Protein AF-A0A957P120-F1 (afdb_monomer_lite)

pLDDT: mean 95.62, std 5.07, range [57.16, 98.5]

Sequence (124 aa):
QHVLFMGVEDGFLQSTPDLRKRVTREIRRIQPQLIITSSPDRYFGGNGYINHPDHRNAGIVTLESIFPATDNMMFFPELLDEGYLPHKIKQLYIMGDAQVDLKIDITEVFEQKIEAIICHKTQV

Secondary structure (DSSP, 8-state):
-------PPTT-----HHHHHHHHHHHHHH--SEEEEE-TT--EETTTEEPPHHHHHHHHHHHHHIIIIIT-TTSSTHHHHTT------SEEEEET-SS-------GGGHHHHHHHHHT-TTT-

Structure (mmCIF, N/CA/C/O backbone):
data_AF-A0A957P120-F1
#
_entry.id   AF-A0A957P120-F1
#
loop_
_atom_site.group_PDB
_atom_site.id
_atom_site.type_symbol
_atom_site.label_atom_id
_atom_site.label_alt_id
_atom_site.label_comp_id
_atom_site.label_asym_id
_atom_site.label_entity_id
_atom_site.label_seq_id
_atom_site.pdbx_PDB_ins_code
_atom_site.Cartn_x
_atom_site.Cartn_y
_atom_site.Cartn_z
_atom_site.occupancy
_atom_site.B_iso_or_equiv
_atom_site.auth_seq_id
_atom_site.auth_comp_id
_atom_site.auth_asym_id
_atom_site.auth_atom_id
_atom_site.pdbx_PDB_model_num
ATOM 1 N N . GLN A 1 1 ? -16.280 -9.754 -2.066 1.00 57.16 1 GLN A N 1
ATOM 2 C CA . GLN A 1 1 ? -15.139 -9.168 -1.332 1.00 57.16 1 GLN A CA 1
ATOM 3 C C . GLN A 1 1 ? -13.890 -9.911 -1.775 1.00 57.16 1 GLN A C 1
ATOM 5 O O . GLN A 1 1 ? -13.905 -11.133 -1.748 1.00 57.16 1 GLN A O 1
ATOM 10 N N . HIS A 1 2 ? -12.872 -9.203 -2.263 1.00 89.19 2 HIS A N 1
ATOM 11 C CA . HIS A 1 2 ? -11.637 -9.806 -2.771 1.00 89.19 2 HIS A CA 1
ATOM 12 C C . HIS A 1 2 ? -10.476 -9.343 -1.896 1.00 89.19 2 HIS A C 1
ATOM 14 O O . HIS A 1 2 ? -10.278 -8.140 -1.748 1.00 89.19 2 HIS A O 1
ATOM 20 N N . VAL A 1 3 ? -9.733 -10.288 -1.320 1.00 94.88 3 VAL A N 1
ATOM 21 C CA . VAL A 1 3 ? -8.519 -10.019 -0.542 1.00 94.88 3 VAL A CA 1
ATOM 22 C C . VAL A 1 3 ? -7.357 -10.677 -1.265 1.00 94.88 3 VAL A C 1
ATOM 24 O O . VAL A 1 3 ? -7.420 -11.861 -1.591 1.00 94.88 3 VAL A O 1
ATOM 27 N N . LEU A 1 4 ? -6.317 -9.898 -1.541 1.00 95.75 4 LEU A N 1
ATOM 28 C CA . LEU A 1 4 ? -5.102 -10.368 -2.193 1.00 95.75 4 LEU A CA 1
ATOM 29 C C . LEU A 1 4 ? -3.961 -10.289 -1.186 1.00 95.75 4 LEU A C 1
ATOM 31 O O . LEU A 1 4 ? -3.619 -9.207 -0.715 1.00 95.75 4 LEU A O 1
ATOM 35 N N . PHE A 1 5 ? -3.371 -11.436 -0.866 1.00 96.56 5 PHE A N 1
ATOM 36 C CA . PHE A 1 5 ? -2.204 -11.506 0.002 1.00 96.56 5 PHE A CA 1
ATOM 37 C C . PHE A 1 5 ? -0.937 -11.497 -0.853 1.00 96.56 5 PHE A C 1
ATOM 39 O O . PHE A 1 5 ? -0.732 -12.383 -1.681 1.00 96.56 5 PHE A O 1
ATOM 46 N N . MET A 1 6 ? -0.067 -10.505 -0.644 1.00 95.06 6 MET A N 1
ATOM 47 C CA . MET A 1 6 ? 1.199 -10.395 -1.384 1.00 95.06 6 MET A CA 1
ATOM 48 C C . MET A 1 6 ? 2.288 -11.349 -0.865 1.00 95.06 6 MET A C 1
ATOM 50 O O . MET A 1 6 ? 3.324 -11.487 -1.513 1.00 95.06 6 MET A O 1
ATOM 54 N N . GLY A 1 7 ? 2.058 -12.035 0.260 1.00 95.69 7 GLY A N 1
ATOM 55 C CA . GLY A 1 7 ? 2.960 -13.071 0.778 1.00 95.69 7 GLY A CA 1
ATOM 56 C C . GLY A 1 7 ? 4.358 -12.562 1.140 1.00 95.69 7 GLY A C 1
ATOM 57 O O . GLY A 1 7 ? 5.315 -13.321 1.046 1.00 95.69 7 GLY A O 1
ATOM 58 N N . VAL A 1 8 ? 4.478 -11.279 1.486 1.00 97.06 8 VAL A N 1
ATOM 59 C CA . VAL A 1 8 ? 5.720 -10.691 1.998 1.00 97.06 8 VAL A CA 1
ATOM 60 C C . VAL A 1 8 ? 5.734 -10.860 3.514 1.00 97.06 8 VAL A C 1
ATOM 62 O O . VAL A 1 8 ? 4.691 -10.704 4.149 1.00 97.06 8 VAL A O 1
ATOM 65 N N . GLU A 1 9 ? 6.888 -11.221 4.069 1.00 97.44 9 GLU A N 1
ATOM 66 C CA . GLU A 1 9 ? 7.067 -11.400 5.509 1.00 97.44 9 GLU A CA 1
ATOM 67 C C . GLU A 1 9 ? 6.858 -10.076 6.258 1.00 97.44 9 GLU A C 1
ATOM 69 O O . GLU A 1 9 ? 7.339 -9.025 5.826 1.00 97.44 9 GLU A O 1
ATOM 74 N N . ASP A 1 10 ? 6.127 -10.145 7.371 1.00 97.62 10 ASP A N 1
ATOM 75 C CA . ASP A 1 10 ? 5.872 -9.001 8.247 1.00 97.62 10 ASP A CA 1
ATOM 76 C C . ASP A 1 10 ? 7.186 -8.472 8.841 1.00 97.62 10 ASP A C 1
ATOM 78 O O . ASP A 1 10 ? 8.026 -9.240 9.311 1.00 97.62 10 ASP A O 1
ATOM 82 N N . GLY A 1 11 ? 7.386 -7.158 8.785 1.00 97.19 11 GLY A N 1
ATOM 83 C CA . GLY A 1 11 ? 8.621 -6.483 9.186 1.00 97.19 11 GLY A CA 1
ATOM 84 C C . GLY A 1 11 ? 9.661 -6.324 8.076 1.00 97.19 11 GLY A C 1
ATOM 85 O O . GLY A 1 11 ? 10.639 -5.596 8.269 1.00 97.19 11 GLY A O 1
ATOM 86 N N . PHE A 1 12 ? 9.470 -6.970 6.922 1.00 97.31 12 PHE A N 1
ATOM 87 C CA . PHE A 1 12 ? 10.454 -7.013 5.834 1.00 97.31 12 PHE A CA 1
ATOM 88 C C . PHE A 1 12 ? 9.912 -6.502 4.497 1.00 97.31 12 PHE A C 1
ATOM 90 O O . PHE A 1 12 ? 10.527 -6.723 3.448 1.00 97.31 12 PHE A O 1
ATOM 97 N N . LEU A 1 13 ? 8.782 -5.790 4.498 1.00 98.19 13 LEU A N 1
ATOM 98 C CA . LEU A 1 13 ? 8.224 -5.231 3.273 1.00 98.19 13 LEU A CA 1
ATOM 99 C C . LEU A 1 13 ? 9.202 -4.237 2.640 1.00 98.19 13 LEU A C 1
ATOM 101 O O . LEU A 1 13 ? 9.640 -3.296 3.291 1.00 98.19 13 LEU A O 1
ATOM 105 N N . GLN A 1 14 ? 9.510 -4.401 1.352 1.00 97.62 14 GLN A N 1
ATOM 106 C CA . GLN A 1 14 ? 10.369 -3.491 0.587 1.00 97.62 14 GLN A CA 1
ATOM 107 C C . GLN A 1 14 ? 9.793 -3.229 -0.804 1.00 97.62 14 GLN A C 1
ATOM 109 O O . GLN A 1 14 ? 9.188 -4.113 -1.410 1.00 97.62 14 GLN A O 1
ATOM 114 N N . SER A 1 15 ? 10.039 -2.032 -1.346 1.00 97.12 15 SER A N 1
ATOM 115 C CA . SER A 1 15 ? 9.625 -1.660 -2.706 1.00 97.12 15 SER A CA 1
ATOM 116 C C . SER A 1 15 ? 10.547 -2.255 -3.772 1.00 97.12 15 SER A C 1
ATOM 118 O O . SER A 1 15 ? 11.334 -1.570 -4.426 1.00 97.12 15 SER A O 1
ATOM 120 N N . THR A 1 16 ? 10.491 -3.575 -3.932 1.00 97.75 16 THR A N 1
ATOM 121 C CA . THR A 1 16 ? 11.272 -4.274 -4.956 1.00 97.75 16 THR A CA 1
ATOM 122 C C . THR A 1 16 ? 10.599 -4.159 -6.330 1.00 97.75 16 THR A C 1
ATOM 124 O O . THR A 1 16 ? 9.371 -4.052 -6.418 1.00 97.75 16 THR A O 1
ATOM 127 N N . PRO A 1 17 ? 11.357 -4.213 -7.442 1.00 97.06 17 PRO A N 1
ATOM 128 C CA . PRO A 1 17 ? 10.771 -4.243 -8.782 1.00 97.06 17 PRO A CA 1
ATOM 129 C C . PRO A 1 17 ? 9.739 -5.365 -8.981 1.00 97.06 17 PRO A C 1
ATOM 131 O O . PRO A 1 17 ? 8.704 -5.117 -9.594 1.00 97.06 17 PRO A O 1
ATOM 134 N N . ASP A 1 18 ? 9.980 -6.558 -8.424 1.00 97.44 18 ASP A N 1
ATOM 135 C CA . ASP A 1 18 ? 9.043 -7.686 -8.506 1.00 97.44 18 ASP A CA 1
ATOM 136 C C . ASP A 1 18 ? 7.722 -7.389 -7.782 1.00 97.44 18 ASP A C 1
ATOM 138 O O . ASP A 1 18 ? 6.643 -7.531 -8.363 1.00 97.44 18 ASP A O 1
ATOM 142 N N . LEU A 1 19 ? 7.791 -6.889 -6.544 1.00 98.00 19 LEU A N 1
ATOM 143 C CA . LEU A 1 19 ? 6.589 -6.545 -5.793 1.00 98.00 19 LEU A CA 1
ATOM 144 C C . LEU A 1 19 ? 5.801 -5.427 -6.485 1.00 98.00 19 LEU A C 1
ATOM 146 O O . LEU A 1 19 ? 4.583 -5.537 -6.629 1.00 98.00 19 LEU A O 1
ATOM 150 N N . ARG A 1 20 ? 6.484 -4.391 -6.986 1.00 98.12 20 ARG A N 1
ATOM 151 C CA . ARG A 1 20 ? 5.837 -3.310 -7.746 1.00 98.12 20 ARG A CA 1
ATOM 152 C C . ARG A 1 20 ? 5.171 -3.811 -9.020 1.00 98.12 20 ARG A C 1
ATOM 154 O O . ARG A 1 20 ? 4.068 -3.376 -9.338 1.00 98.12 20 ARG A O 1
ATOM 161 N N . LYS A 1 21 ? 5.784 -4.757 -9.737 1.00 97.94 21 LYS A N 1
ATOM 162 C CA . LYS A 1 21 ? 5.165 -5.395 -10.907 1.00 97.94 21 LYS A CA 1
ATOM 163 C C . LYS A 1 21 ? 3.888 -6.132 -10.530 1.00 97.94 21 LYS A C 1
ATOM 165 O O . LYS A 1 21 ? 2.870 -5.979 -11.201 1.00 97.94 21 LYS A O 1
ATOM 170 N N . ARG A 1 22 ? 3.923 -6.902 -9.440 1.00 98.00 22 ARG A N 1
ATOM 171 C CA . ARG A 1 22 ? 2.760 -7.641 -8.930 1.00 98.00 22 ARG A CA 1
ATOM 172 C C . ARG A 1 22 ? 1.632 -6.696 -8.519 1.00 98.00 22 ARG A C 1
ATOM 174 O O . ARG A 1 22 ? 0.491 -6.936 -8.888 1.00 98.00 22 ARG A O 1
ATOM 181 N N . VAL A 1 23 ? 1.939 -5.596 -7.836 1.00 98.19 23 VAL A N 1
ATOM 182 C CA . VAL A 1 23 ? 0.943 -4.572 -7.482 1.00 98.19 23 VAL A CA 1
ATOM 183 C C . VAL A 1 23 ? 0.411 -3.861 -8.730 1.00 98.19 23 VAL A C 1
ATOM 185 O O . VAL A 1 23 ? -0.800 -3.731 -8.879 1.00 98.19 23 VAL A O 1
ATOM 188 N N . THR A 1 24 ? 1.279 -3.480 -9.671 1.00 98.50 24 THR A N 1
ATOM 189 C CA . THR A 1 24 ? 0.882 -2.854 -10.948 1.00 98.50 24 THR A CA 1
ATOM 190 C C . THR A 1 24 ? -0.065 -3.750 -11.743 1.00 98.50 24 THR A C 1
ATOM 192 O O . THR A 1 24 ? -1.074 -3.267 -12.258 1.00 98.50 24 THR A O 1
ATOM 195 N N . ARG A 1 25 ? 0.213 -5.061 -11.805 1.00 98.31 25 ARG A N 1
ATOM 196 C CA . ARG A 1 25 ? -0.677 -6.060 -12.413 1.00 98.31 25 ARG A CA 1
ATOM 197 C C . ARG A 1 25 ? -2.075 -5.983 -11.811 1.00 98.31 25 ARG A C 1
ATOM 199 O O . ARG A 1 25 ? -3.052 -5.883 -12.547 1.00 98.31 25 ARG A O 1
ATOM 206 N N . GLU A 1 26 ? -2.174 -5.983 -10.484 1.00 98.06 26 GLU A N 1
ATOM 207 C CA . GLU A 1 26 ? -3.467 -5.940 -9.802 1.00 98.06 26 GLU A CA 1
ATOM 208 C C . GLU A 1 26 ? -4.191 -4.608 -10.004 1.00 98.06 26 GLU A C 1
ATOM 210 O O . GLU A 1 26 ? -5.401 -4.611 -10.223 1.00 98.06 26 GLU A O 1
ATOM 215 N N . ILE A 1 27 ? -3.480 -3.476 -10.024 1.00 98.25 27 ILE A N 1
ATOM 216 C CA . ILE A 1 27 ? -4.098 -2.180 -10.335 1.00 98.25 27 ILE A CA 1
ATOM 217 C C . ILE A 1 27 ? -4.635 -2.178 -11.777 1.00 98.25 27 ILE A C 1
ATOM 219 O O . ILE A 1 27 ? -5.775 -1.772 -11.996 1.00 98.25 27 ILE A O 1
ATOM 223 N N . ARG A 1 28 ? -3.874 -2.680 -12.758 1.00 98.38 28 ARG A N 1
ATOM 224 C CA . ARG A 1 28 ? -4.324 -2.784 -14.160 1.00 98.38 28 ARG A CA 1
ATOM 225 C C . ARG A 1 28 ? -5.477 -3.774 -14.351 1.00 98.38 28 ARG A C 1
ATOM 227 O O . ARG A 1 28 ? -6.344 -3.536 -15.185 1.00 98.38 28 ARG A O 1
ATOM 234 N N . ARG A 1 29 ? -5.521 -4.854 -13.564 1.00 97.75 29 ARG A N 1
ATOM 235 C CA . ARG A 1 29 ? -6.607 -5.849 -13.573 1.00 97.75 29 ARG A CA 1
ATOM 236 C C . ARG A 1 29 ? -7.895 -5.319 -12.945 1.00 97.75 29 ARG A C 1
ATOM 238 O O . ARG A 1 29 ? -8.975 -5.551 -13.476 1.00 97.75 29 ARG A O 1
ATOM 245 N N . ILE A 1 30 ? -7.788 -4.666 -11.789 1.00 97.25 30 ILE A N 1
ATOM 246 C CA . ILE A 1 30 ? -8.938 -4.176 -11.011 1.00 97.25 30 ILE A CA 1
ATOM 247 C C . ILE A 1 30 ? -9.469 -2.857 -11.586 1.00 97.25 30 ILE A C 1
ATOM 249 O O . ILE A 1 30 ? -10.651 -2.560 -11.433 1.00 97.25 30 ILE A O 1
ATOM 253 N N . GLN A 1 31 ? -8.606 -2.074 -12.239 1.00 97.31 31 GLN A N 1
ATOM 254 C CA . GLN A 1 31 ? -8.900 -0.736 -12.757 1.00 97.31 31 GLN A CA 1
ATOM 255 C C . GLN A 1 31 ? -9.566 0.186 -11.712 1.00 97.31 31 GLN A C 1
ATOM 257 O O . GLN A 1 31 ? -10.625 0.772 -11.966 1.00 97.31 31 GLN A O 1
ATOM 262 N N . PRO A 1 32 ? -8.978 0.341 -10.505 1.00 97.69 32 PRO A N 1
ATOM 263 C CA . PRO A 1 32 ? -9.604 1.095 -9.429 1.00 97.69 32 PRO A CA 1
ATOM 264 C C . PRO A 1 32 ? -9.677 2.588 -9.761 1.00 97.69 32 PRO A C 1
ATOM 266 O O . PRO A 1 32 ? -8.729 3.189 -10.266 1.00 97.69 32 PRO A O 1
ATOM 269 N N . GLN A 1 33 ? -10.794 3.231 -9.426 1.00 98.06 33 GLN A N 1
ATOM 270 C CA . GLN A 1 33 ? -10.903 4.689 -9.545 1.00 98.06 33 GLN A CA 1
ATOM 271 C C . GLN A 1 33 ? -10.171 5.416 -8.410 1.00 98.06 33 GLN A C 1
ATOM 273 O O . GLN A 1 33 ? -9.626 6.498 -8.631 1.00 98.06 33 GLN A O 1
ATOM 278 N N . LEU A 1 34 ? -10.146 4.806 -7.225 1.00 97.88 34 LEU A N 1
ATOM 279 C CA . LEU A 1 34 ? -9.546 5.321 -6.001 1.00 97.88 34 LEU A CA 1
ATOM 280 C C . LEU A 1 34 ? -8.588 4.275 -5.426 1.00 97.88 34 LEU A C 1
ATOM 282 O O . LEU A 1 34 ? -8.941 3.099 -5.337 1.00 97.88 34 LEU A O 1
ATOM 286 N N . ILE A 1 35 ? -7.413 4.723 -4.992 1.00 98.38 35 ILE A N 1
ATOM 287 C CA . ILE A 1 35 ? -6.486 3.942 -4.169 1.00 98.38 35 ILE A CA 1
ATOM 288 C C . ILE A 1 35 ? -6.322 4.646 -2.820 1.00 98.38 35 ILE A C 1
ATOM 290 O O . ILE A 1 35 ? -6.186 5.866 -2.771 1.00 98.38 35 ILE A O 1
ATOM 294 N N . ILE A 1 36 ? -6.329 3.875 -1.731 1.00 97.88 36 ILE A N 1
ATOM 295 C CA . ILE A 1 36 ? -6.078 4.357 -0.368 1.00 97.88 36 ILE A CA 1
ATOM 296 C C . ILE A 1 36 ? -4.804 3.678 0.140 1.00 97.88 36 ILE A C 1
ATOM 298 O O . ILE A 1 36 ? -4.694 2.457 0.056 1.00 97.88 36 ILE A O 1
ATOM 302 N N . THR A 1 37 ? -3.849 4.450 0.656 1.00 97.69 37 THR A N 1
ATOM 303 C CA . THR A 1 37 ? -2.566 3.939 1.169 1.00 97.69 37 THR A CA 1
ATOM 304 C C . THR A 1 37 ? -2.090 4.725 2.391 1.00 97.69 37 THR A C 1
ATOM 306 O O . THR A 1 37 ? -2.668 5.749 2.740 1.00 97.69 37 THR A O 1
ATOM 309 N N . SER A 1 38 ? -1.042 4.259 3.065 1.00 95.50 38 SER A N 1
ATOM 310 C CA . SER A 1 38 ? -0.326 4.981 4.123 1.00 95.50 38 SER A CA 1
ATOM 311 C C . SER A 1 38 ? 0.702 5.971 3.560 1.00 95.50 38 SER A C 1
ATOM 313 O O . SER A 1 38 ? 1.257 5.760 2.482 1.00 95.50 38 SER A O 1
ATOM 315 N N . SER A 1 39 ? 0.976 7.045 4.309 1.00 95.38 39 SER A N 1
ATOM 316 C CA . SER A 1 39 ? 2.034 8.010 3.975 1.00 95.38 39 SER A CA 1
ATOM 317 C C . SER A 1 39 ? 3.431 7.359 4.024 1.00 95.38 39 SER A C 1
ATOM 319 O O . SER A 1 39 ? 3.768 6.732 5.039 1.00 95.38 39 SER A O 1
ATOM 321 N N . PRO A 1 40 ? 4.260 7.510 2.969 1.00 95.25 40 PRO A N 1
ATOM 322 C CA . PRO A 1 40 ? 5.622 6.970 2.933 1.00 95.25 40 PRO A CA 1
ATOM 323 C C . PRO A 1 40 ? 6.594 7.740 3.844 1.00 95.25 40 PRO A C 1
ATOM 325 O O . PRO A 1 40 ? 7.588 7.173 4.294 1.00 95.25 40 PRO A O 1
ATOM 328 N N . ASP A 1 41 ? 6.292 9.001 4.169 1.00 92.31 41 ASP A N 1
ATOM 329 C CA . ASP A 1 41 ? 7.239 9.932 4.802 1.00 92.31 41 ASP A CA 1
ATOM 330 C C . ASP A 1 41 ? 7.052 10.066 6.320 1.00 92.31 41 ASP A C 1
ATOM 332 O O . ASP A 1 41 ? 7.791 10.772 7.011 1.00 92.31 41 ASP A O 1
ATOM 336 N N . ARG A 1 42 ? 6.081 9.350 6.893 1.00 90.81 42 ARG A N 1
ATOM 337 C CA . ARG A 1 42 ? 5.800 9.402 8.329 1.00 90.81 42 ARG A CA 1
ATOM 338 C C . ARG A 1 42 ? 6.769 8.516 9.112 1.00 90.81 42 ARG A C 1
ATOM 340 O O . ARG A 1 42 ? 6.451 7.366 9.403 1.00 90.81 42 ARG A O 1
ATOM 347 N N . TYR A 1 43 ? 7.940 9.029 9.481 1.00 93.06 43 TYR A N 1
ATOM 348 C CA . TYR A 1 43 ? 8.903 8.300 10.328 1.00 93.06 43 TYR A CA 1
ATOM 349 C C . TYR A 1 43 ? 8.578 8.374 11.818 1.00 93.06 43 TYR A C 1
ATOM 351 O O . TYR A 1 43 ? 8.717 7.383 12.532 1.00 93.06 43 TYR A O 1
ATOM 359 N N . PHE A 1 44 ? 8.108 9.531 12.270 1.00 91.62 44 PHE A N 1
ATOM 360 C CA . PHE A 1 44 ? 7.784 9.793 13.667 1.00 91.62 44 PHE A CA 1
ATOM 361 C C . PHE A 1 44 ? 6.323 10.226 13.798 1.00 91.62 44 PHE A C 1
ATOM 363 O O . PHE A 1 44 ? 5.728 10.759 12.858 1.00 91.62 44 PHE A O 1
ATOM 370 N N . GLY A 1 45 ? 5.720 9.993 14.961 1.00 83.44 45 GLY A N 1
ATOM 371 C CA . GLY A 1 45 ? 4.362 10.442 15.252 1.00 83.44 45 GLY A CA 1
ATOM 372 C C . GLY A 1 45 ? 4.113 10.675 16.739 1.00 83.44 45 GLY A C 1
ATOM 373 O O . GLY A 1 45 ? 4.731 10.038 17.589 1.00 83.44 45 GLY A O 1
ATOM 374 N N . GLY A 1 46 ? 3.177 11.578 17.050 1.00 78.31 46 GLY A N 1
ATOM 375 C CA . GLY A 1 46 ? 2.739 11.856 18.422 1.00 78.31 46 GLY A CA 1
ATOM 376 C C . GLY A 1 46 ? 3.892 12.192 19.378 1.00 78.31 46 GLY A C 1
ATOM 377 O O . GLY A 1 46 ? 4.855 12.851 18.994 1.00 78.31 46 GLY A O 1
ATOM 378 N N . ASN A 1 47 ? 3.803 11.698 20.617 1.00 79.31 47 ASN A N 1
ATOM 379 C CA . ASN A 1 47 ? 4.807 11.900 21.667 1.00 79.31 47 ASN A CA 1
ATOM 380 C C . ASN A 1 47 ? 5.866 10.779 21.675 1.00 79.31 47 ASN A C 1
ATOM 382 O O . ASN A 1 47 ? 6.007 10.066 22.665 1.00 79.31 47 ASN A O 1
ATOM 386 N N . GLY A 1 48 ? 6.603 10.613 20.571 1.00 86.06 48 GLY A N 1
ATOM 387 C CA . GLY A 1 48 ? 7.780 9.728 20.519 1.00 86.06 48 GLY A CA 1
ATOM 388 C C . GLY A 1 48 ? 7.567 8.351 19.883 1.00 86.06 48 GLY A C 1
ATOM 389 O O . GLY A 1 48 ? 8.378 7.454 20.096 1.00 86.06 48 GLY A O 1
ATOM 390 N N . TYR A 1 49 ? 6.507 8.163 19.093 1.00 90.00 49 TYR A N 1
ATOM 391 C CA . TYR A 1 49 ? 6.310 6.925 18.338 1.00 90.00 49 TYR A CA 1
ATOM 392 C C . TYR A 1 49 ? 7.194 6.899 17.084 1.00 90.00 49 TYR A C 1
ATOM 394 O O . TYR A 1 49 ? 7.185 7.845 16.292 1.00 90.00 49 TYR A O 1
ATOM 402 N N . ILE A 1 50 ? 7.918 5.794 16.889 1.00 94.62 50 ILE A N 1
ATOM 403 C CA . ILE A 1 50 ? 8.637 5.479 15.650 1.00 94.62 50 ILE A CA 1
ATOM 404 C C . ILE A 1 50 ? 7.721 4.609 14.795 1.00 94.62 50 ILE A C 1
ATOM 406 O O . ILE A 1 50 ? 7.268 3.554 15.236 1.00 94.62 50 ILE A O 1
ATOM 410 N N . ASN A 1 51 ? 7.446 5.048 13.570 1.00 93.94 51 ASN A N 1
ATOM 411 C CA . ASN A 1 51 ? 6.548 4.331 12.678 1.00 93.94 51 ASN A CA 1
ATOM 412 C C . ASN A 1 51 ? 7.181 3.037 12.159 1.00 93.94 51 ASN A C 1
ATOM 414 O O . ASN A 1 51 ? 8.382 2.982 11.866 1.00 93.94 51 ASN A O 1
ATOM 418 N N . HIS A 1 52 ? 6.349 2.015 11.984 1.00 95.50 52 HIS A N 1
ATOM 419 C CA . HIS A 1 52 ? 6.777 0.731 11.452 1.00 95.50 52 HIS A CA 1
ATOM 420 C C . HIS A 1 52 ? 7.266 0.880 9.997 1.00 95.50 52 HIS A C 1
ATOM 422 O O . HIS A 1 52 ? 6.626 1.597 9.216 1.00 95.50 52 HIS A O 1
ATOM 428 N N . PRO A 1 53 ? 8.389 0.248 9.602 1.00 96.38 53 PRO A N 1
ATOM 429 C CA . PRO A 1 53 ? 8.888 0.320 8.230 1.00 96.38 53 PRO A CA 1
ATOM 430 C C . PRO A 1 53 ? 7.856 -0.163 7.211 1.00 96.38 53 PRO A C 1
ATOM 432 O O . PRO A 1 53 ? 7.659 0.518 6.209 1.00 96.38 53 PRO A O 1
ATOM 435 N N . ASP A 1 54 ? 7.121 -1.239 7.495 1.00 97.88 54 ASP A N 1
ATOM 436 C CA . ASP A 1 54 ? 6.132 -1.770 6.550 1.00 97.88 54 ASP A CA 1
ATOM 437 C C . ASP A 1 54 ? 4.999 -0.789 6.257 1.00 97.88 54 ASP A C 1
ATOM 439 O O . ASP A 1 54 ? 4.541 -0.714 5.122 1.00 97.88 54 ASP A O 1
ATOM 443 N N . HIS A 1 55 ? 4.592 0.043 7.222 1.00 96.44 55 HIS A N 1
ATOM 4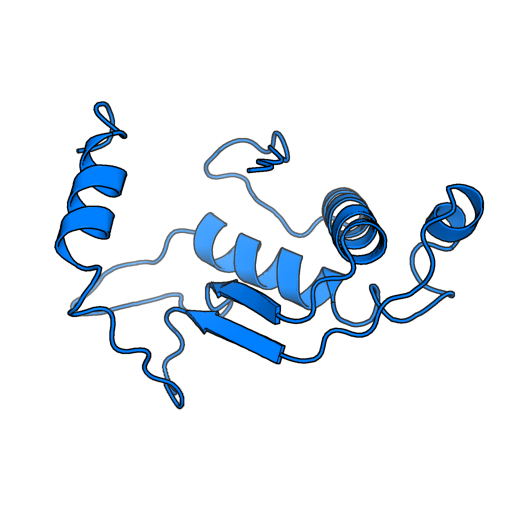44 C CA . HIS A 1 55 ? 3.602 1.087 6.950 1.00 96.44 55 HIS A CA 1
ATOM 445 C C . HIS A 1 55 ? 4.120 2.084 5.914 1.00 96.44 55 HIS A C 1
ATOM 447 O O . HIS A 1 55 ? 3.386 2.472 5.008 1.00 96.44 55 HIS A O 1
ATOM 453 N N . ARG A 1 56 ? 5.387 2.494 6.022 1.00 96.69 56 ARG A N 1
ATOM 454 C CA . ARG A 1 56 ? 5.997 3.405 5.046 1.00 96.69 56 ARG A CA 1
ATOM 455 C C . ARG A 1 56 ? 6.207 2.705 3.707 1.00 96.69 56 ARG A C 1
ATOM 457 O O . ARG A 1 56 ? 5.836 3.246 2.670 1.00 96.69 56 ARG A O 1
ATOM 464 N N . ASN A 1 57 ? 6.733 1.482 3.730 1.00 98.12 57 ASN A N 1
ATOM 465 C CA . ASN A 1 57 ? 7.029 0.713 2.526 1.00 98.12 57 ASN A CA 1
ATOM 466 C 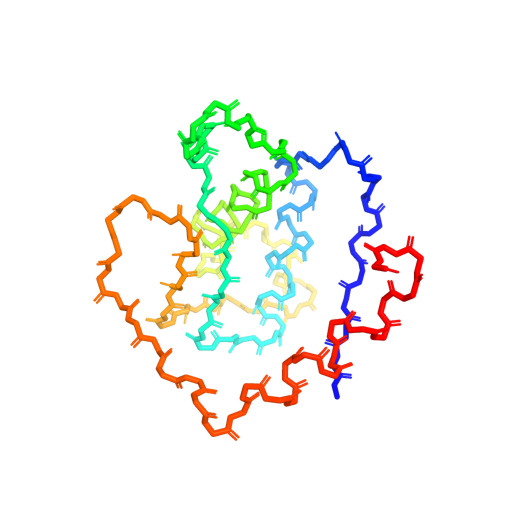C . ASN A 1 57 ? 5.763 0.318 1.758 1.00 98.12 57 ASN A C 1
ATOM 468 O O . ASN A 1 57 ? 5.805 0.305 0.535 1.00 98.12 57 ASN A O 1
ATOM 472 N N . ALA A 1 58 ? 4.624 0.097 2.419 1.00 98.00 58 ALA A N 1
ATOM 473 C CA . ALA A 1 58 ? 3.335 -0.075 1.746 1.00 98.00 58 ALA A CA 1
ATOM 474 C C . ALA A 1 58 ? 2.923 1.187 0.963 1.00 98.00 58 ALA A C 1
ATOM 476 O O . ALA A 1 58 ? 2.463 1.089 -0.178 1.00 98.00 58 ALA A O 1
ATOM 477 N N . GLY A 1 59 ? 3.165 2.370 1.540 1.00 97.75 59 GLY A N 1
ATOM 478 C CA . GLY A 1 59 ? 3.035 3.658 0.859 1.00 97.75 59 GLY A CA 1
ATOM 479 C C . GLY A 1 59 ? 3.929 3.751 -0.373 1.00 97.75 59 GLY A C 1
ATOM 480 O O . GLY A 1 59 ? 3.439 3.995 -1.473 1.00 97.75 59 GLY A O 1
ATOM 481 N N . ILE A 1 60 ? 5.225 3.479 -0.206 1.00 98.06 60 ILE A N 1
ATOM 482 C CA . ILE A 1 60 ? 6.219 3.531 -1.291 1.00 98.06 60 ILE A CA 1
ATOM 483 C C . ILE A 1 60 ? 5.857 2.552 -2.416 1.00 98.06 60 ILE A C 1
ATOM 485 O O . ILE A 1 60 ? 5.769 2.961 -3.571 1.00 98.06 60 ILE A O 1
ATOM 489 N N . VAL A 1 61 ? 5.574 1.286 -2.087 1.00 98.38 61 VAL A N 1
ATOM 490 C CA . VAL A 1 61 ? 5.157 0.254 -3.050 1.00 98.38 61 VAL A CA 1
ATOM 491 C C . VAL A 1 61 ? 3.953 0.730 -3.855 1.00 98.38 61 VAL A C 1
ATOM 493 O O . VAL A 1 61 ? 3.932 0.570 -5.074 1.00 98.38 61 VAL A O 1
ATOM 496 N N . THR A 1 62 ? 2.965 1.333 -3.192 1.00 98.38 62 THR A N 1
ATOM 497 C CA . THR A 1 62 ? 1.763 1.843 -3.855 1.00 98.38 62 THR A CA 1
ATOM 498 C C . THR A 1 62 ? 2.095 2.986 -4.811 1.00 98.38 62 THR A C 1
ATOM 500 O O . THR A 1 62 ? 1.731 2.920 -5.984 1.00 98.38 62 THR A O 1
ATOM 503 N N . LEU A 1 63 ? 2.815 4.011 -4.348 1.00 98.00 63 LEU A N 1
ATOM 504 C CA . LEU A 1 63 ? 3.144 5.193 -5.151 1.00 98.00 63 LEU A CA 1
ATOM 505 C C . LEU A 1 63 ? 4.006 4.848 -6.367 1.00 98.00 63 LEU A C 1
ATOM 507 O O . LEU A 1 63 ? 3.696 5.277 -7.477 1.00 98.00 63 LEU A O 1
ATOM 511 N N . GLU A 1 64 ? 5.033 4.021 -6.179 1.00 97.75 64 GLU A N 1
ATOM 512 C CA . GLU A 1 64 ? 5.938 3.610 -7.256 1.00 97.75 64 GLU A CA 1
ATOM 513 C C . GLU A 1 64 ? 5.304 2.595 -8.224 1.00 97.75 64 GLU A C 1
ATOM 515 O O . GLU A 1 64 ? 5.762 2.447 -9.357 1.00 97.75 64 GLU A O 1
ATOM 520 N N . SER A 1 65 ? 4.241 1.898 -7.805 1.00 98.19 65 SER A N 1
ATOM 521 C CA . SER A 1 65 ? 3.411 1.085 -8.709 1.00 98.19 65 SER A CA 1
ATOM 522 C C . SER A 1 65 ? 2.395 1.934 -9.473 1.00 98.19 65 SER A C 1
ATOM 524 O O . SER A 1 65 ? 1.975 1.559 -10.563 1.00 98.19 65 SER A O 1
ATOM 526 N N . ILE A 1 66 ? 1.983 3.088 -8.942 1.00 98.19 66 ILE A N 1
ATOM 527 C CA . ILE A 1 66 ? 1.128 4.033 -9.669 1.00 98.19 66 ILE A CA 1
ATOM 528 C C . ILE A 1 66 ? 1.959 4.760 -10.721 1.00 98.19 66 ILE A C 1
ATOM 530 O O . ILE A 1 66 ? 1.701 4.595 -11.912 1.00 98.19 66 ILE A O 1
ATOM 534 N N . PHE A 1 67 ? 2.971 5.520 -10.298 1.00 96.75 67 PHE A N 1
ATOM 535 C CA . PHE A 1 67 ? 3.826 6.295 -11.189 1.00 96.75 67 PHE A CA 1
ATOM 536 C C . PHE A 1 67 ? 5.274 5.788 -11.114 1.00 96.75 67 PHE A C 1
ATOM 538 O O . PHE A 1 67 ? 5.835 5.726 -10.020 1.00 96.75 67 PHE A O 1
ATOM 545 N N . PRO A 1 68 ? 5.909 5.449 -12.251 1.00 94.75 68 PRO A N 1
ATOM 546 C CA . PRO A 1 68 ? 5.456 5.668 -13.629 1.00 94.75 68 PRO A CA 1
ATOM 547 C C . PRO A 1 68 ? 4.743 4.453 -14.256 1.00 94.75 68 PRO A C 1
ATOM 549 O O . PRO A 1 68 ? 4.743 4.335 -15.477 1.00 94.75 68 PRO A O 1
ATOM 552 N N . ALA A 1 69 ? 4.229 3.504 -13.462 1.00 96.75 69 ALA A N 1
ATOM 553 C CA . ALA A 1 69 ? 3.930 2.159 -13.951 1.00 96.75 69 ALA A CA 1
ATOM 554 C C . ALA A 1 69 ? 2.489 1.922 -14.428 1.00 96.75 69 ALA A C 1
ATOM 556 O O . ALA A 1 69 ? 2.283 1.371 -15.511 1.00 96.75 69 ALA A O 1
ATOM 557 N N . THR A 1 70 ? 1.474 2.288 -13.643 1.00 96.31 70 THR A N 1
ATOM 558 C CA . THR A 1 70 ? 0.104 1.811 -13.892 1.00 96.31 70 THR A CA 1
ATOM 559 C C . THR A 1 70 ? -0.457 2.321 -15.224 1.00 96.31 70 THR A C 1
ATOM 561 O O . THR A 1 70 ? -1.036 1.525 -15.966 1.00 96.31 70 THR A O 1
ATOM 564 N N . ASP A 1 71 ? -0.241 3.592 -15.573 1.00 96.94 71 ASP A N 1
ATOM 565 C CA . ASP A 1 71 ? -0.796 4.239 -16.772 1.00 96.94 71 ASP A CA 1
ATOM 566 C C . ASP A 1 71 ? 0.153 4.253 -17.986 1.00 96.94 71 ASP A C 1
ATOM 568 O O . ASP A 1 71 ? -0.172 4.831 -19.024 1.00 96.94 71 ASP A O 1
ATOM 572 N N . ASN A 1 72 ? 1.293 3.562 -17.896 1.00 96.62 72 ASN A N 1
ATOM 573 C CA . ASN A 1 72 ? 2.333 3.564 -18.920 1.00 96.62 72 ASN A CA 1
ATOM 574 C C . ASN A 1 72 ? 2.579 2.171 -19.511 1.00 96.62 72 ASN A C 1
ATOM 576 O O . ASN A 1 72 ? 3.130 1.289 -18.855 1.00 96.62 72 ASN A O 1
ATOM 580 N N . MET A 1 73 ? 2.269 1.996 -20.796 1.00 95.62 73 MET A N 1
ATOM 581 C CA . MET A 1 73 ? 2.498 0.735 -21.515 1.00 95.62 73 MET A CA 1
ATOM 582 C C . MET A 1 73 ? 3.974 0.307 -21.583 1.00 95.62 73 MET A C 1
ATOM 584 O O . MET A 1 73 ? 4.253 -0.879 -21.715 1.00 95.62 73 MET A O 1
ATOM 588 N N . MET A 1 74 ? 4.918 1.247 -21.465 1.00 95.81 74 MET A N 1
ATOM 589 C CA . MET A 1 74 ? 6.356 0.960 -21.531 1.00 95.81 74 MET A CA 1
ATOM 590 C C . MET A 1 74 ? 6.922 0.423 -20.213 1.00 95.81 74 MET A C 1
ATOM 592 O O . MET A 1 74 ? 8.057 -0.046 -20.181 1.00 95.81 74 MET A O 1
ATOM 596 N N . PHE A 1 75 ? 6.161 0.508 -19.120 1.00 96.06 75 PHE A N 1
ATOM 597 C CA . PHE A 1 75 ? 6.582 0.016 -17.817 1.00 96.06 75 PHE A CA 1
ATOM 598 C C . PHE A 1 75 ? 5.938 -1.344 -17.543 1.00 96.06 75 PHE A C 1
ATOM 600 O O . PHE A 1 75 ? 4.715 -1.484 -17.641 1.00 96.06 75 PHE A O 1
ATOM 607 N N . PHE A 1 76 ? 6.772 -2.336 -17.217 1.00 96.88 76 PHE A N 1
ATOM 608 C CA . PHE A 1 76 ? 6.400 -3.757 -17.198 1.00 96.88 76 PHE A CA 1
ATOM 609 C C . PHE A 1 76 ? 5.640 -4.175 -18.477 1.00 96.88 76 PHE A C 1
ATOM 611 O O . PHE A 1 76 ? 4.463 -4.546 -18.393 1.00 96.88 76 PHE A O 1
ATOM 618 N N . PRO A 1 77 ? 6.261 -4.059 -19.671 1.00 96.75 77 PRO A N 1
ATOM 619 C CA . PRO A 1 77 ? 5.607 -4.345 -20.951 1.00 96.75 77 PRO A CA 1
ATOM 620 C C . PRO A 1 77 ? 5.036 -5.766 -21.035 1.00 96.75 77 PRO A C 1
ATOM 622 O O . PRO A 1 77 ? 4.007 -5.968 -21.666 1.00 96.75 77 PRO A O 1
ATOM 625 N N . GLU A 1 78 ? 5.623 -6.729 -20.327 1.00 96.94 78 GLU A N 1
ATOM 626 C CA . GLU A 1 78 ? 5.139 -8.107 -20.251 1.00 96.94 78 GLU A CA 1
ATOM 627 C C . GLU A 1 78 ? 3.733 -8.231 -19.639 1.00 96.94 78 GLU A C 1
ATOM 629 O O . GLU A 1 78 ? 3.026 -9.203 -19.886 1.00 96.94 78 GLU A O 1
ATOM 634 N N . LEU A 1 79 ? 3.275 -7.230 -18.874 1.00 98.00 79 LEU A N 1
ATOM 635 C CA . LEU A 1 79 ? 1.892 -7.191 -18.400 1.00 98.00 79 LEU A CA 1
ATOM 636 C C . LEU A 1 79 ? 0.897 -7.000 -19.555 1.00 98.00 79 LEU A C 1
ATOM 638 O O . LEU A 1 79 ? -0.252 -7.408 -19.419 1.00 98.00 79 LEU A O 1
ATOM 642 N N . LEU A 1 80 ? 1.316 -6.417 -20.685 1.00 97.00 80 LEU A N 1
ATOM 643 C CA . LEU A 1 80 ? 0.484 -6.318 -21.889 1.00 97.00 80 LEU A CA 1
ATOM 644 C C . LEU A 1 80 ? 0.288 -7.688 -22.538 1.00 97.00 80 LEU A C 1
ATOM 646 O O . LEU A 1 80 ? -0.831 -8.007 -22.931 1.00 97.00 80 LEU A O 1
ATOM 650 N N . ASP A 1 81 ? 1.347 -8.500 -22.591 1.00 96.00 81 ASP A N 1
ATOM 651 C CA . ASP A 1 81 ? 1.289 -9.874 -23.106 1.00 96.00 81 ASP A CA 1
ATOM 652 C C . ASP A 1 81 ? 0.375 -10.753 -22.234 1.00 96.00 81 ASP A C 1
ATOM 654 O O . ASP A 1 81 ? -0.315 -11.639 -22.733 1.00 96.00 81 ASP A O 1
ATOM 658 N N . GLU A 1 82 ? 0.313 -10.461 -20.930 1.00 96.88 82 GLU A N 1
ATOM 659 C CA . GLU A 1 82 ? -0.625 -11.069 -19.976 1.00 96.88 82 GLU A CA 1
ATOM 660 C C . GLU A 1 82 ? -2.067 -10.504 -20.076 1.00 96.88 82 GLU A C 1
ATOM 662 O O . GLU A 1 82 ? -2.965 -10.983 -19.381 1.00 96.88 82 GLU A O 1
ATOM 667 N N . GLY A 1 83 ? -2.321 -9.502 -20.928 1.00 97.38 83 GLY A N 1
ATOM 668 C CA . GLY A 1 83 ? -3.641 -8.889 -21.139 1.00 97.38 83 GLY A CA 1
ATOM 669 C C . GLY A 1 83 ? -3.997 -7.737 -20.187 1.00 97.38 83 GLY A C 1
ATOM 670 O O . GLY A 1 83 ? -5.132 -7.256 -20.197 1.00 97.38 83 GLY A O 1
ATOM 671 N N . TYR A 1 84 ? -3.052 -7.258 -19.375 1.00 98.12 84 TYR A N 1
ATOM 672 C CA . TYR A 1 84 ? -3.254 -6.160 -18.428 1.00 98.12 84 TYR A CA 1
ATOM 673 C C . TYR A 1 84 ? -2.886 -4.806 -19.047 1.00 98.12 84 TYR A C 1
ATOM 675 O O . TYR A 1 84 ? -1.734 -4.355 -19.015 1.00 98.12 84 TYR A O 1
ATOM 683 N N . LEU A 1 85 ? -3.904 -4.135 -19.587 1.00 98.00 85 LEU A N 1
ATOM 684 C CA . LEU A 1 85 ? -3.782 -2.813 -20.202 1.00 98.00 85 LEU A CA 1
ATOM 685 C C . LEU A 1 85 ? -3.490 -1.709 -19.168 1.00 98.00 85 LEU A C 1
ATOM 687 O O . LEU A 1 85 ? -3.917 -1.825 -18.016 1.00 98.00 85 LEU A O 1
ATOM 691 N N . PRO A 1 86 ? -2.800 -0.620 -19.561 1.00 98.06 86 PRO A N 1
ATOM 692 C CA . PRO A 1 86 ? -2.550 0.507 -18.673 1.00 98.06 86 PRO A CA 1
ATOM 693 C C . PRO A 1 86 ? -3.843 1.111 -18.128 1.00 98.06 86 PRO A C 1
ATOM 695 O O . PRO A 1 86 ? -4.857 1.185 -18.822 1.00 98.06 86 PRO A O 1
ATOM 698 N N . HIS A 1 87 ? -3.786 1.583 -16.888 1.00 98.25 87 HIS A N 1
ATOM 699 C CA . HIS A 1 87 ? -4.929 2.164 -16.198 1.00 98.25 87 HIS A CA 1
ATOM 700 C C . HIS A 1 87 ? -4.537 3.454 -15.487 1.00 98.25 87 HIS A C 1
ATOM 702 O O . HIS A 1 87 ? -3.542 3.508 -14.771 1.00 98.25 87 HIS A O 1
ATOM 708 N N . LYS A 1 88 ? -5.341 4.503 -15.648 1.00 97.69 88 LYS A N 1
ATOM 709 C CA . LYS A 1 88 ? -5.123 5.773 -14.956 1.00 97.69 88 LYS A CA 1
ATOM 710 C C . LYS A 1 88 ? -6.093 5.898 -13.791 1.00 97.69 88 LYS A C 1
ATOM 712 O O . LYS A 1 88 ? -7.307 5.975 -13.990 1.00 97.69 88 LYS A O 1
ATOM 717 N N . ILE A 1 89 ? -5.554 5.945 -12.575 1.00 97.38 89 ILE A N 1
ATOM 718 C CA . ILE A 1 89 ? -6.356 6.196 -11.374 1.00 97.38 89 ILE A CA 1
ATOM 719 C C . ILE A 1 89 ? -6.902 7.629 -11.377 1.00 97.38 89 ILE A C 1
ATOM 721 O O . ILE A 1 89 ? -6.314 8.530 -11.978 1.00 97.38 89 ILE A O 1
ATOM 725 N N . LYS A 1 90 ? -8.032 7.848 -10.698 1.00 97.62 90 LYS A N 1
ATOM 726 C CA . LYS A 1 90 ? -8.657 9.177 -10.589 1.00 97.62 90 LYS A CA 1
ATOM 727 C C . LYS A 1 90 ? -8.327 9.867 -9.273 1.00 97.62 90 LYS A C 1
ATOM 729 O O . LYS A 1 90 ? -8.260 11.090 -9.238 1.00 97.62 90 LYS A O 1
ATOM 734 N N . GLN A 1 91 ? -8.183 9.094 -8.199 1.00 97.50 91 GLN A N 1
ATOM 735 C CA . GLN A 1 91 ? -7.993 9.607 -6.848 1.00 97.50 91 GLN A CA 1
ATOM 736 C C . GLN A 1 91 ? -6.998 8.739 -6.078 1.00 97.50 91 GLN A C 1
ATOM 738 O O . GLN A 1 91 ? -6.964 7.516 -6.234 1.00 97.50 91 GLN A O 1
ATOM 743 N N . LEU A 1 92 ? -6.215 9.389 -5.224 1.00 97.06 92 LEU A N 1
ATOM 744 C CA . LEU A 1 92 ? -5.282 8.759 -4.303 1.00 97.06 92 LEU A CA 1
ATOM 745 C C . LEU A 1 92 ? -5.490 9.385 -2.927 1.00 97.06 92 LEU A C 1
ATOM 747 O O . LEU A 1 92 ? -5.315 10.592 -2.782 1.00 97.06 92 LEU A O 1
ATOM 751 N N . TYR A 1 93 ? -5.865 8.581 -1.935 1.00 97.56 93 TYR A N 1
ATOM 752 C CA . TYR A 1 93 ? -5.975 9.026 -0.547 1.00 97.56 93 TYR A CA 1
ATOM 753 C C . TYR A 1 93 ? -4.803 8.479 0.255 1.00 97.56 93 TYR A C 1
ATOM 755 O O . TYR A 1 93 ? -4.550 7.272 0.273 1.00 97.56 93 TYR A O 1
ATOM 763 N N . ILE A 1 94 ? -4.098 9.378 0.936 1.00 96.81 94 ILE A N 1
ATOM 764 C CA . ILE A 1 94 ? -2.933 9.046 1.749 1.00 96.81 94 ILE A CA 1
ATOM 765 C C . ILE A 1 94 ? -3.302 9.240 3.218 1.00 96.81 94 ILE A C 1
ATOM 767 O O . ILE A 1 94 ? -3.568 10.344 3.685 1.00 96.81 94 ILE A O 1
ATOM 771 N N . MET A 1 95 ? -3.331 8.141 3.962 1.00 94.88 95 MET A N 1
ATOM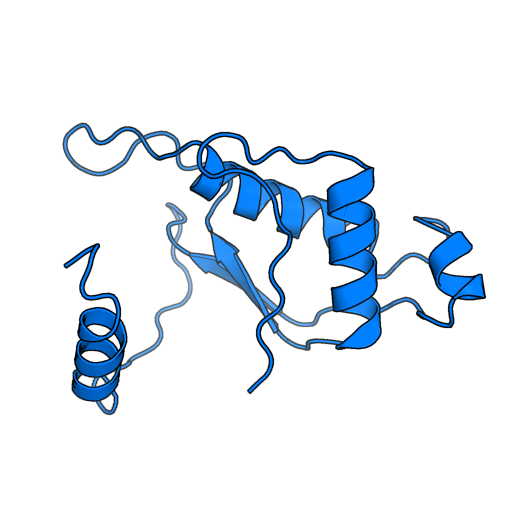 772 C CA . MET A 1 95 ? -3.626 8.136 5.386 1.00 94.88 95 MET A CA 1
ATOM 773 C C . MET A 1 95 ? -2.377 8.458 6.203 1.00 94.88 95 MET A C 1
ATOM 775 O O . MET A 1 95 ? -1.292 7.920 5.968 1.00 94.88 95 MET A O 1
ATOM 779 N N . GLY A 1 96 ? -2.562 9.271 7.241 1.00 88.88 96 GLY A N 1
ATOM 780 C CA . GLY A 1 96 ? -1.496 9.607 8.181 1.00 88.88 96 GLY A CA 1
ATOM 781 C C . GLY A 1 96 ? -0.481 10.609 7.641 1.00 88.88 96 GLY A C 1
ATOM 782 O O . GLY A 1 96 ? 0.598 10.709 8.219 1.00 88.88 96 GLY A O 1
ATOM 783 N N . ASP A 1 97 ? -0.814 11.324 6.565 1.00 87.25 97 ASP A N 1
ATOM 784 C CA . ASP A 1 97 ? -0.030 12.470 6.123 1.00 87.25 97 ASP A CA 1
ATOM 785 C C . ASP A 1 97 ? -0.087 13.618 7.147 1.00 87.25 97 ASP A C 1
ATOM 787 O O . ASP A 1 97 ? -1.050 13.740 7.912 1.00 87.25 97 ASP A O 1
ATOM 791 N N . ALA A 1 98 ? 0.954 14.450 7.183 1.00 83.81 98 ALA A N 1
ATOM 792 C CA . ALA A 1 98 ? 0.997 15.623 8.050 1.00 83.81 98 ALA A CA 1
ATOM 793 C C . ALA A 1 98 ? 0.037 16.726 7.574 1.00 83.81 98 ALA A C 1
ATOM 795 O O . ALA A 1 98 ? -0.492 17.477 8.395 1.00 83.81 98 ALA A O 1
ATOM 796 N N . GLN A 1 99 ? -0.201 16.818 6.265 1.00 88.12 99 GLN A N 1
ATOM 797 C CA . GLN A 1 99 ? -1.083 17.803 5.648 1.00 88.12 99 GLN A CA 1
ATOM 798 C C . GLN A 1 99 ? -2.391 17.139 5.219 1.00 88.12 99 GLN A C 1
ATOM 800 O O . GLN A 1 99 ? -2.600 16.802 4.059 1.00 88.12 99 GLN A O 1
AT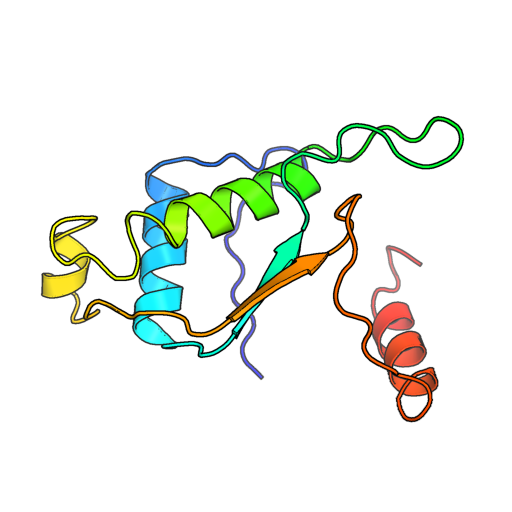OM 805 N N . VAL A 1 100 ? -3.292 16.939 6.180 1.00 90.94 100 VAL A N 1
ATOM 806 C CA . VAL A 1 100 ? -4.616 16.367 5.901 1.00 90.94 100 VAL A CA 1
ATOM 807 C C . VAL A 1 100 ? -5.518 17.415 5.249 1.00 90.94 100 VAL A C 1
ATOM 809 O O . VAL A 1 100 ? -5.846 18.425 5.874 1.00 90.94 100 VAL A O 1
ATOM 812 N N . ASP A 1 101 ? -5.980 17.131 4.036 1.00 95.25 101 ASP A N 1
ATOM 813 C CA . ASP A 1 101 ? -6.892 17.970 3.248 1.00 95.25 101 ASP A CA 1
ATOM 814 C C . ASP A 1 101 ? -8.302 17.365 3.085 1.00 95.25 101 ASP A C 1
ATOM 816 O O . ASP A 1 101 ? -9.253 18.083 2.773 1.00 95.25 101 ASP A O 1
ATOM 820 N N . LEU A 1 102 ? -8.465 16.070 3.373 1.00 95.69 102 LEU A N 1
ATOM 821 C CA . LEU A 1 102 ? -9.735 15.350 3.314 1.00 95.69 102 LEU A CA 1
ATOM 822 C C . LEU A 1 102 ? -10.050 14.648 4.640 1.00 95.69 102 LEU A C 1
ATOM 824 O O . LEU A 1 102 ? -9.226 13.932 5.209 1.00 95.69 102 LEU A O 1
ATOM 828 N N . LYS A 1 103 ? -11.289 14.807 5.112 1.00 95.75 103 LYS A N 1
ATOM 829 C CA . LYS A 1 103 ? -11.844 14.075 6.257 1.00 95.75 103 LYS A CA 1
ATOM 830 C C . LYS A 1 103 ? -13.163 13.442 5.839 1.00 95.75 103 LYS A C 1
ATOM 832 O O . LYS A 1 103 ? -14.017 14.123 5.281 1.00 95.75 103 LYS A O 1
ATOM 837 N N . ILE A 1 104 ? -13.312 12.151 6.113 1.00 95.81 104 ILE A N 1
ATOM 838 C CA . ILE A 1 104 ? -14.525 11.386 5.817 1.00 95.81 104 ILE A CA 1
ATOM 839 C C . ILE A 1 104 ? -15.220 11.107 7.146 1.00 95.81 104 ILE A C 1
ATOM 841 O O . ILE A 1 104 ? -14.610 10.527 8.046 1.00 95.81 104 ILE A O 1
ATOM 845 N N . ASP A 1 105 ? -16.471 11.545 7.271 1.00 97.44 105 ASP A N 1
ATOM 846 C CA . ASP A 1 105 ? -17.299 11.222 8.429 1.00 97.44 105 ASP A CA 1
ATOM 847 C C . ASP A 1 105 ? -17.710 9.747 8.369 1.00 97.44 105 ASP A C 1
ATOM 849 O O . ASP A 1 105 ? -18.210 9.267 7.352 1.00 97.44 105 ASP A O 1
ATOM 853 N N . ILE A 1 106 ? -17.459 9.026 9.459 1.00 97.62 106 ILE A N 1
ATOM 854 C CA . ILE A 1 106 ? -17.789 7.608 9.611 1.00 97.62 106 ILE A CA 1
ATOM 855 C C . ILE A 1 106 ? -18.777 7.369 10.755 1.00 97.62 106 ILE A C 1
ATOM 857 O O . ILE A 1 106 ? -18.920 6.230 11.184 1.00 97.62 106 ILE A O 1
ATOM 861 N N . THR A 1 107 ? -19.431 8.415 11.273 1.00 98.44 107 THR A N 1
ATOM 862 C CA . THR A 1 107 ? -20.313 8.336 12.451 1.00 98.44 107 THR A CA 1
ATOM 863 C C . THR A 1 107 ? -21.373 7.244 12.296 1.00 98.44 107 THR A C 1
ATOM 865 O O . THR A 1 107 ? -21.562 6.443 13.207 1.00 98.44 107 THR A O 1
ATOM 868 N N . GLU A 1 108 ? -21.996 7.135 11.120 1.00 98.50 108 GLU A N 1
ATOM 869 C CA . GLU A 1 108 ? -23.044 6.138 10.845 1.00 98.50 108 GLU A CA 1
ATOM 870 C C . GLU A 1 108 ? -22.539 4.684 10.831 1.00 98.50 108 GLU A C 1
ATOM 872 O O . GLU A 1 108 ? -23.312 3.758 11.060 1.00 98.50 108 GLU A O 1
ATOM 877 N N . VAL A 1 109 ? -21.244 4.471 10.574 1.00 98.06 109 VAL A N 1
ATOM 878 C CA . VAL A 1 109 ? -20.620 3.139 10.449 1.00 98.06 109 VAL A CA 1
ATOM 879 C C . VAL A 1 109 ? -19.556 2.888 11.519 1.00 98.06 109 VAL A C 1
ATOM 881 O O . VAL A 1 109 ? -18.773 1.942 11.420 1.00 98.06 109 VAL A O 1
ATOM 884 N N . PHE A 1 110 ? -19.501 3.733 12.551 1.00 98.31 110 PHE A N 1
ATOM 885 C CA . PHE A 1 110 ? -18.454 3.670 13.564 1.00 98.31 110 PHE A CA 1
ATOM 886 C C . PHE A 1 110 ? -18.487 2.341 14.325 1.00 98.31 110 PHE A C 1
ATOM 888 O O . PHE A 1 110 ? -17.453 1.687 14.445 1.00 98.31 110 PHE A O 1
ATOM 895 N N . GLU A 1 111 ? -19.671 1.889 14.741 1.00 98.50 111 GLU A N 1
ATOM 896 C CA . GLU A 1 111 ? -19.829 0.604 15.435 1.00 98.50 111 GLU A CA 1
ATOM 897 C C . GLU A 1 111 ? -19.402 -0.578 14.552 1.00 98.50 111 GLU A C 1
ATOM 899 O O . GLU A 1 111 ? -18.642 -1.437 14.992 1.00 98.50 111 GLU A O 1
ATOM 904 N N . GLN A 1 112 ? -19.760 -0.566 13.263 1.00 98.44 112 GLN A N 1
ATOM 905 C CA . GLN A 1 112 ? -19.341 -1.603 12.308 1.00 98.44 112 GLN A CA 1
ATOM 906 C C . GLN A 1 112 ? -17.815 -1.662 12.148 1.00 98.44 112 GLN A C 1
ATOM 908 O O . GLN A 1 112 ? -17.236 -2.741 12.011 1.00 98.44 112 GLN A O 1
ATOM 913 N N . LYS A 1 113 ? -17.133 -0.509 12.183 1.00 97.75 113 LYS A N 1
ATOM 914 C CA . LYS A 1 113 ? -15.666 -0.456 12.175 1.00 97.75 113 LYS A CA 1
ATOM 915 C C . LYS A 1 113 ? -15.082 -1.122 13.423 1.00 97.75 113 LYS A C 1
ATOM 917 O O . LYS A 1 113 ? -14.091 -1.841 13.305 1.00 97.75 113 LYS A O 1
ATOM 922 N N . ILE A 1 114 ? -15.661 -0.878 14.599 1.00 98.00 114 ILE A N 1
ATOM 923 C CA . ILE A 1 114 ? -15.202 -1.486 15.854 1.00 98.00 114 ILE A CA 1
ATOM 924 C C . ILE A 1 114 ? -15.419 -3.000 15.813 1.00 98.00 114 ILE A C 1
ATOM 926 O O . ILE A 1 114 ? -14.475 -3.744 16.078 1.00 98.00 114 ILE A O 1
ATOM 930 N N . GLU A 1 115 ? -16.601 -3.455 15.390 1.00 98.19 115 GLU A N 1
ATOM 931 C CA . GLU A 1 115 ? -16.914 -4.877 15.195 1.00 98.19 115 GLU A CA 1
ATOM 932 C C . GLU A 1 115 ? -15.922 -5.566 14.243 1.00 98.19 115 GLU A C 1
ATOM 934 O O . GLU A 1 115 ? -15.441 -6.663 14.529 1.00 98.19 115 GLU A O 1
ATOM 939 N N . ALA A 1 116 ? -15.549 -4.906 13.143 1.00 97.12 116 ALA A N 1
ATOM 940 C CA . ALA A 1 116 ? -14.556 -5.432 12.211 1.00 97.12 116 ALA A CA 1
ATOM 941 C C . ALA A 1 116 ? -13.153 -5.541 12.838 1.00 97.12 116 ALA A C 1
ATOM 943 O O . ALA A 1 116 ? -12.460 -6.534 12.620 1.00 97.12 116 ALA A O 1
ATOM 944 N N . ILE A 1 117 ? -12.731 -4.554 13.638 1.00 97.50 117 ILE A N 1
ATOM 945 C CA . ILE A 1 117 ? -11.420 -4.567 14.309 1.00 97.50 117 ILE A CA 1
ATOM 946 C C . ILE A 1 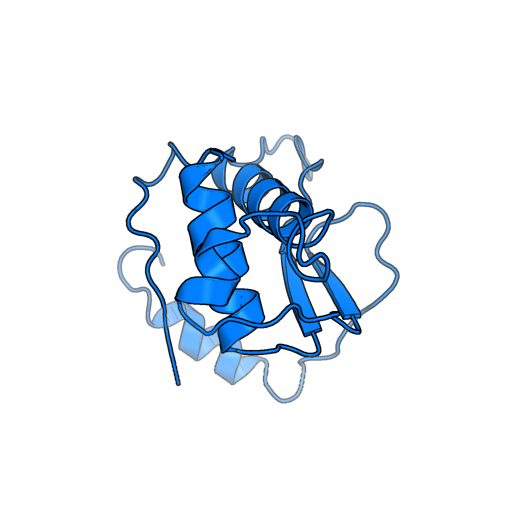117 ? -11.335 -5.725 15.311 1.00 97.50 117 ILE A C 1
ATOM 948 O O . ILE A 1 117 ? -10.353 -6.468 15.303 1.0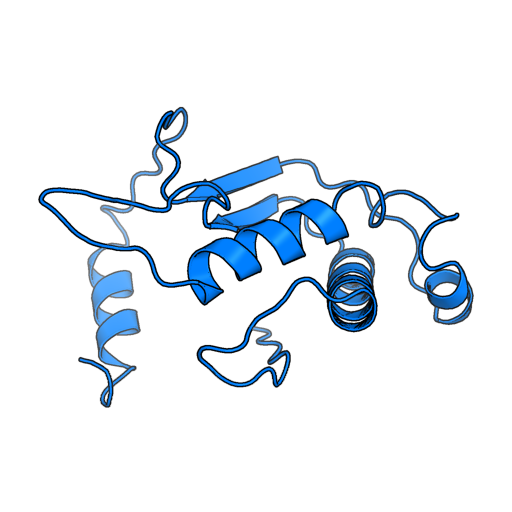0 97.50 117 ILE A O 1
ATOM 952 N N . ILE A 1 118 ? -12.373 -5.937 16.129 1.00 97.62 118 ILE A N 1
ATOM 953 C CA . ILE A 1 118 ? -12.370 -6.993 17.158 1.00 97.62 118 ILE A CA 1
ATOM 954 C C . ILE A 1 118 ? -12.395 -8.417 16.578 1.00 97.62 118 ILE A C 1
ATOM 956 O O . ILE A 1 118 ? -12.121 -9.384 17.292 1.00 97.62 118 ILE A O 1
ATOM 960 N N . CYS A 1 119 ? -12.666 -8.584 15.277 1.00 97.75 119 CYS A N 1
ATOM 961 C CA . CYS A 1 119 ? -12.492 -9.872 14.607 1.00 97.75 119 CYS A CA 1
ATOM 962 C C . CYS A 1 119 ? -11.021 -10.333 14.568 1.00 97.75 119 CYS A C 1
ATOM 964 O O . CYS A 1 119 ? -10.772 -11.538 14.486 1.00 97.75 119 CYS A O 1
ATOM 966 N N . HIS A 1 120 ? -10.043 -9.426 14.680 1.00 96.50 120 HIS A N 1
ATOM 967 C CA . HIS A 1 120 ? -8.607 -9.736 14.692 1.00 96.50 120 HIS A CA 1
ATOM 968 C C . HIS A 1 120 ? -8.111 -10.220 16.070 1.00 96.50 120 HIS A C 1
ATOM 970 O O . HIS A 1 120 ? -7.121 -9.719 16.586 1.00 96.50 120 HIS A O 1
ATOM 976 N N . LYS A 1 121 ? -8.775 -11.228 16.653 1.00 97.31 121 LYS A N 1
ATOM 977 C CA . LYS A 1 121 ? -8.658 -11.675 18.064 1.00 97.31 121 LYS A CA 1
ATOM 978 C C . LYS A 1 121 ? -7.250 -11.884 18.637 1.00 97.31 121 LYS A C 1
ATOM 980 O O . LYS A 1 121 ? -7.103 -11.945 19.846 1.00 97.31 121 LYS A O 1
ATOM 985 N N . THR A 1 122 ? -6.238 -12.119 17.806 1.00 97.62 122 THR A N 1
ATOM 986 C CA . THR A 1 122 ? -4.856 -12.312 18.277 1.00 97.62 122 THR A CA 1
ATOM 987 C C . THR A 1 122 ? -4.086 -10.999 18.429 1.00 97.62 122 THR A C 1
ATOM 989 O O . THR A 1 122 ? -2.994 -11.012 18.984 1.00 97.62 122 THR A O 1
ATOM 992 N N . GLN A 1 123 ? -4.633 -9.894 17.918 1.00 94.94 123 GLN A N 1
ATOM 993 C CA . GLN A 1 123 ? -4.004 -8.570 17.838 1.00 94.94 123 GLN A CA 1
ATOM 994 C C . GLN A 1 123 ? -4.710 -7.515 18.705 1.00 94.94 123 GLN A C 1
ATOM 996 O O . GLN A 1 123 ? -4.238 -6.382 18.791 1.00 94.94 123 GLN A O 1
ATOM 1001 N N . VAL A 1 124 ? -5.844 -7.876 19.311 1.00 88.19 124 VAL A N 1
ATOM 1002 C CA . VAL A 1 124 ? -6.714 -7.031 20.147 1.00 88.19 124 VAL A CA 1
ATOM 1003 C C . VAL A 1 124 ? -7.103 -7.759 21.417 1.00 88.19 124 VAL A C 1
ATOM 1005 O O . VAL A 1 124 ? -7.297 -8.992 21.343 1.00 88.19 124 VAL A O 1
#

Radius of gyration: 16.42 Å; chains: 1; bounding box: 34×31×45 Å

Foldseek 3Di:
DDDDDLPDDPLDQAQDLVLLLVVLLVCLVVLEQEDEAADLPCQADDPGDGDRNVSNRRVVSVVVSQPPNQQDCVHPVVSVVVVRHHHHHNYYHYPPDPDDPDDDDCPVCPVVVVVVVVVVVVVD